Protein AF-A0A662DTD6-F1 (afdb_monomer)

Radius of gyration: 20.39 Å; Cα contacts (8 Å, |Δi|>4): 298; chains: 1; bounding box: 42×42×62 Å

Structure (mmCIF, N/CA/C/O backbone):
data_AF-A0A662DTD6-F1
#
_entry.id   AF-A0A662DTD6-F1
#
loop_
_atom_site.group_PDB
_atom_site.id
_atom_site.type_symbol
_atom_site.label_atom_id
_atom_site.label_alt_id
_atom_site.label_comp_id
_atom_site.label_asym_id
_atom_site.label_entity_id
_atom_site.label_seq_id
_atom_site.pdbx_PDB_ins_code
_atom_site.Cartn_x
_atom_site.Cartn_y
_atom_site.Cartn_z
_atom_site.occupancy
_atom_site.B_iso_or_equiv
_atom_site.auth_seq_id
_atom_site.auth_comp_id
_atom_site.auth_asym_id
_atom_site.auth_atom_id
_atom_site.pdbx_PDB_model_num
ATOM 1 N N . MET A 1 1 ? 9.701 -20.641 -3.772 1.00 55.78 1 MET A N 1
ATOM 2 C CA . MET A 1 1 ? 10.016 -19.272 -4.216 1.00 55.78 1 MET A CA 1
ATOM 3 C C . MET A 1 1 ? 11.082 -19.365 -5.279 1.00 55.78 1 MET A C 1
ATOM 5 O O . MET A 1 1 ? 11.992 -20.168 -5.088 1.00 55.78 1 MET A O 1
ATOM 9 N N . ASP A 1 2 ? 10.951 -18.631 -6.378 1.00 68.38 2 ASP A N 1
ATOM 10 C CA . ASP A 1 2 ? 11.771 -18.865 -7.563 1.00 68.38 2 ASP A CA 1
ATOM 11 C C . ASP A 1 2 ? 12.802 -17.746 -7.770 1.00 68.38 2 ASP A C 1
ATOM 13 O O . ASP A 1 2 ? 12.532 -16.709 -8.369 1.00 68.38 2 ASP A O 1
ATOM 17 N N . MET A 1 3 ? 14.016 -17.960 -7.255 1.00 72.25 3 MET A N 1
ATOM 18 C CA . MET A 1 3 ? 15.155 -17.065 -7.500 1.00 72.25 3 MET A CA 1
ATOM 19 C C . MET A 1 3 ? 15.470 -16.923 -8.997 1.00 72.25 3 MET A C 1
ATOM 21 O O . MET A 1 3 ? 16.081 -15.929 -9.390 1.00 72.25 3 MET A O 1
ATOM 25 N N . ALA A 1 4 ? 15.058 -17.881 -9.841 1.00 74.06 4 ALA A N 1
ATOM 26 C CA . ALA A 1 4 ? 15.165 -17.723 -11.285 1.00 74.06 4 ALA A CA 1
ATOM 27 C C . ALA A 1 4 ? 14.253 -16.589 -11.770 1.00 74.06 4 ALA A C 1
ATOM 29 O O . ALA A 1 4 ? 14.723 -15.728 -12.505 1.00 74.06 4 ALA A O 1
ATOM 30 N N . THR A 1 5 ? 13.023 -16.491 -11.257 1.00 87.94 5 THR A N 1
ATOM 31 C CA . THR A 1 5 ? 12.102 -15.387 -11.573 1.00 87.94 5 THR A CA 1
ATOM 32 C C . THR A 1 5 ? 12.659 -14.027 -11.140 1.00 87.94 5 THR A C 1
ATOM 34 O O . THR A 1 5 ? 12.579 -13.063 -11.897 1.00 87.94 5 THR A O 1
ATOM 37 N N . ALA A 1 6 ? 13.287 -13.927 -9.962 1.00 87.69 6 ALA A N 1
ATOM 38 C CA . ALA A 1 6 ? 13.925 -12.679 -9.524 1.00 87.69 6 ALA A CA 1
ATOM 39 C C . ALA A 1 6 ? 15.086 -12.255 -10.447 1.00 87.69 6 ALA A C 1
ATOM 41 O O . ALA A 1 6 ? 15.240 -11.074 -10.762 1.00 87.69 6 ALA A O 1
ATOM 42 N N . ASN A 1 7 ? 15.894 -13.212 -10.911 1.00 89.56 7 ASN A N 1
ATOM 43 C CA . ASN A 1 7 ? 16.988 -12.938 -11.845 1.00 89.56 7 ASN A CA 1
ATOM 44 C C . ASN A 1 7 ? 16.476 -12.548 -13.238 1.00 89.56 7 ASN A C 1
ATOM 46 O O . ASN A 1 7 ? 16.971 -11.575 -13.802 1.00 89.56 7 ASN A O 1
ATOM 50 N N . GLU A 1 8 ? 15.447 -13.225 -13.751 1.00 92.44 8 GLU A N 1
ATOM 51 C CA . GLU A 1 8 ? 14.784 -12.870 -15.014 1.00 92.44 8 GLU A CA 1
ATOM 52 C C . GLU A 1 8 ? 14.249 -11.431 -14.986 1.00 92.44 8 GLU A C 1
ATOM 54 O O . GLU A 1 8 ? 14.415 -10.675 -15.944 1.00 92.44 8 GLU A O 1
ATOM 59 N N . LEU A 1 9 ? 13.662 -11.011 -13.862 1.00 92.94 9 LEU A N 1
ATOM 60 C CA . LEU A 1 9 ? 13.188 -9.640 -13.671 1.00 92.94 9 LEU A CA 1
ATOM 61 C C . LEU A 1 9 ? 14.339 -8.626 -13.668 1.00 92.94 9 LEU A C 1
ATOM 63 O O . LEU A 1 9 ? 14.213 -7.544 -14.239 1.00 92.94 9 LEU A O 1
ATOM 67 N N . ARG A 1 10 ? 15.494 -8.965 -13.088 1.00 92.25 10 ARG A N 1
ATOM 68 C CA . ARG A 1 10 ? 16.682 -8.099 -13.158 1.00 92.25 10 ARG A CA 1
ATOM 69 C C . ARG A 1 10 ? 17.252 -7.988 -14.561 1.00 92.25 10 ARG A C 1
ATOM 71 O O . ARG A 1 10 ? 17.652 -6.895 -14.961 1.00 92.25 10 ARG A O 1
ATOM 78 N N . GLU A 1 11 ? 17.285 -9.089 -15.301 1.00 92.88 11 GLU A N 1
ATOM 79 C CA . GLU A 1 11 ? 17.698 -9.089 -16.704 1.00 92.88 11 GLU A CA 1
ATOM 80 C C . GLU A 1 11 ? 16.739 -8.244 -17.551 1.00 92.88 11 GLU A C 1
ATOM 82 O O . GLU A 1 11 ? 17.188 -7.411 -18.338 1.00 92.88 11 GLU A O 1
ATOM 87 N N . SER A 1 12 ? 15.428 -8.366 -17.321 1.00 92.12 12 SER A N 1
ATOM 88 C CA . SER A 1 12 ? 14.405 -7.517 -17.946 1.00 92.12 12 SER A CA 1
ATOM 89 C C . SER A 1 12 ? 14.594 -6.032 -17.608 1.00 92.12 12 SER A C 1
ATOM 91 O O . SER A 1 12 ? 14.547 -5.175 -18.494 1.00 92.12 12 SER A O 1
ATOM 93 N N . ALA A 1 13 ? 14.903 -5.704 -16.349 1.00 91.94 13 ALA A N 1
ATOM 94 C CA . ALA A 1 13 ? 15.200 -4.330 -15.954 1.00 91.94 13 ALA A CA 1
ATOM 95 C C . ALA A 1 13 ? 16.441 -3.775 -16.675 1.00 91.94 13 ALA A C 1
ATOM 97 O O . ALA A 1 13 ? 16.404 -2.659 -17.198 1.00 91.94 13 ALA A O 1
ATOM 98 N N . ALA A 1 14 ? 17.514 -4.567 -16.759 1.00 91.94 14 ALA A N 1
ATOM 99 C CA . ALA A 1 14 ? 18.729 -4.193 -17.480 1.00 91.94 14 ALA A CA 1
ATOM 100 C C . ALA A 1 14 ? 18.475 -4.013 -18.989 1.00 91.94 14 ALA A C 1
ATOM 102 O O . ALA A 1 14 ? 19.016 -3.097 -19.611 1.00 91.94 14 ALA A O 1
ATOM 103 N N . GLU A 1 15 ? 17.608 -4.842 -19.576 1.00 92.56 15 GLU A N 1
ATOM 104 C CA . GLU A 1 15 ? 17.166 -4.706 -20.965 1.00 92.56 15 GLU A CA 1
ATOM 105 C C . GLU A 1 15 ? 16.431 -3.382 -21.199 1.00 92.56 15 GLU A C 1
ATOM 107 O O . GLU A 1 15 ? 16.659 -2.700 -22.202 1.00 92.56 15 GLU A O 1
ATOM 112 N N . HIS A 1 16 ? 15.555 -2.997 -20.270 1.00 90.56 16 HIS A N 1
ATOM 113 C CA . HIS A 1 16 ? 14.863 -1.717 -20.315 1.00 90.56 16 HIS A CA 1
ATOM 114 C C . HIS A 1 16 ? 15.832 -0.534 -20.249 1.00 90.56 16 HIS A C 1
ATOM 116 O O . HIS A 1 16 ? 15.707 0.392 -21.054 1.00 90.56 16 HIS A O 1
ATOM 122 N N . ASP A 1 17 ? 16.825 -0.579 -19.361 1.00 89.94 17 ASP A N 1
ATOM 123 C CA . ASP A 1 17 ? 17.846 0.470 -19.276 1.00 89.94 17 ASP A CA 1
ATOM 124 C C . ASP A 1 17 ? 18.646 0.586 -20.582 1.00 89.94 17 ASP A C 1
ATOM 126 O O . ASP A 1 17 ? 18.873 1.693 -21.079 1.00 89.94 17 ASP A O 1
ATOM 130 N N . ARG A 1 18 ? 19.024 -0.552 -21.182 1.00 89.94 18 ARG A N 1
ATOM 131 C CA . ARG A 1 18 ? 19.741 -0.577 -22.463 1.00 89.94 18 ARG A CA 1
ATOM 132 C C . ARG A 1 18 ? 18.915 0.057 -23.581 1.00 89.94 18 ARG A C 1
ATOM 134 O O . ARG A 1 18 ? 19.419 0.923 -24.289 1.00 89.94 18 ARG A O 1
ATOM 141 N N . LYS A 1 19 ? 17.636 -0.309 -23.707 1.00 87.25 19 LYS A N 1
ATOM 142 C CA . LYS A 1 19 ? 16.733 0.272 -24.717 1.00 87.25 19 LYS A CA 1
ATOM 143 C C . LYS A 1 19 ? 16.516 1.772 -24.523 1.00 87.25 19 LYS A C 1
ATOM 145 O O . LYS A 1 19 ? 16.394 2.505 -25.504 1.00 87.25 19 LYS A O 1
AT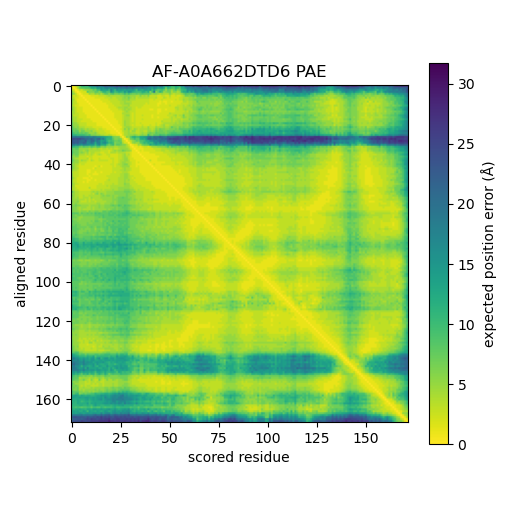OM 150 N N . ALA A 1 20 ? 16.475 2.247 -23.277 1.00 86.56 20 ALA A N 1
ATOM 151 C CA . ALA A 1 20 ? 16.404 3.677 -22.994 1.00 86.56 20 ALA A CA 1
ATOM 152 C C . ALA A 1 20 ? 17.656 4.413 -23.508 1.00 86.56 20 ALA A C 1
ATOM 154 O O . ALA A 1 20 ? 17.521 5.444 -24.167 1.00 86.56 20 ALA A O 1
ATOM 155 N N . ALA A 1 21 ? 18.85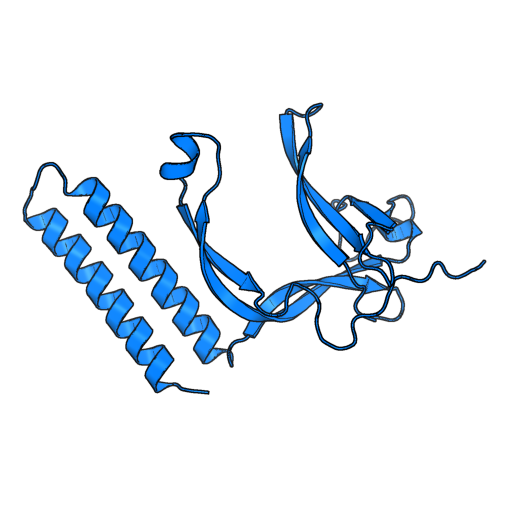1 3.860 -23.273 1.00 85.88 21 ALA A N 1
ATOM 156 C CA . ALA A 1 21 ? 20.107 4.420 -23.774 1.00 85.88 21 ALA A CA 1
ATOM 157 C C . ALA A 1 21 ? 20.179 4.406 -25.313 1.00 85.88 21 ALA A C 1
ATOM 159 O O . ALA A 1 21 ? 20.454 5.433 -25.925 1.00 85.88 21 ALA A O 1
ATOM 160 N N . GLU A 1 22 ? 19.823 3.287 -25.951 1.00 85.75 22 GLU A N 1
ATOM 161 C CA . GLU A 1 22 ? 19.780 3.174 -27.418 1.00 85.75 22 GLU A CA 1
ATOM 162 C C . GLU A 1 22 ? 18.801 4.175 -28.055 1.00 85.75 22 GLU A C 1
ATOM 164 O O . GLU A 1 22 ? 19.067 4.729 -29.123 1.00 85.75 22 GLU A O 1
ATOM 169 N N . SER A 1 23 ? 17.663 4.426 -27.400 1.00 81.56 23 SER A N 1
ATOM 170 C CA . SER A 1 23 ? 16.683 5.428 -27.830 1.00 81.56 23 SER A CA 1
ATOM 171 C C . SER A 1 23 ? 17.250 6.850 -27.772 1.00 81.56 23 SER A C 1
ATOM 173 O O . SER A 1 23 ? 17.006 7.651 -28.676 1.00 81.56 23 SER A O 1
ATOM 175 N N . PHE A 1 24 ? 18.033 7.162 -26.735 1.00 80.62 24 PHE A N 1
ATOM 176 C CA . PHE A 1 24 ? 18.726 8.444 -26.616 1.00 80.62 24 PHE A CA 1
ATOM 177 C C . PHE A 1 24 ? 19.763 8.631 -27.730 1.00 80.62 24 PHE A C 1
ATOM 179 O O . PHE A 1 24 ? 19.735 9.645 -28.429 1.00 80.62 24 PHE A O 1
ATOM 186 N N . ASP A 1 25 ? 20.606 7.624 -27.958 1.00 81.25 25 ASP A N 1
ATOM 187 C CA . ASP A 1 25 ? 21.682 7.676 -28.956 1.00 81.25 25 ASP A CA 1
ATOM 188 C C . ASP A 1 25 ? 21.159 7.795 -30.395 1.00 81.25 25 ASP A C 1
ATOM 190 O O . ASP A 1 25 ? 21.818 8.366 -31.267 1.00 81.25 25 ASP A O 1
ATOM 194 N N . ARG A 1 26 ? 19.951 7.287 -30.657 1.00 80.56 26 ARG A N 1
ATOM 195 C CA . ARG A 1 26 ? 19.317 7.346 -31.978 1.00 80.56 26 ARG A CA 1
ATOM 196 C C . ARG A 1 26 ? 18.696 8.700 -32.336 1.00 80.56 26 ARG A C 1
ATOM 198 O O . ARG A 1 26 ? 18.281 8.847 -33.484 1.00 80.56 26 ARG A O 1
ATOM 205 N N . CYS A 1 27 ? 18.648 9.676 -31.418 1.00 66.94 27 CYS A N 1
ATOM 206 C CA . CYS A 1 27 ? 18.143 11.040 -31.662 1.00 66.94 27 CYS A CA 1
ATOM 207 C C . CYS A 1 27 ? 16.769 11.107 -32.370 1.00 66.94 27 CYS A C 1
ATOM 209 O O . CYS A 1 27 ? 16.482 12.056 -33.103 1.00 66.94 27 CYS A O 1
ATOM 211 N N . ASP A 1 28 ? 15.906 10.109 -32.162 1.00 61.06 28 ASP A N 1
ATOM 212 C CA . ASP A 1 28 ? 14.553 10.122 -32.717 1.00 61.06 28 ASP A CA 1
ATOM 213 C C . ASP A 1 28 ? 13.720 11.162 -31.955 1.00 61.06 28 ASP A C 1
ATOM 215 O O . ASP A 1 28 ? 13.805 11.274 -30.730 1.00 61.06 28 ASP A O 1
ATOM 219 N N . THR A 1 29 ? 12.904 11.949 -32.656 1.00 57.06 29 THR A N 1
ATOM 220 C CA . THR A 1 29 ? 12.137 13.065 -32.057 1.00 57.06 29 THR A CA 1
ATOM 221 C C . THR A 1 29 ? 11.082 12.582 -31.039 1.00 57.06 29 THR A C 1
ATOM 223 O O . THR A 1 29 ? 10.532 13.384 -30.289 1.00 57.06 29 THR A O 1
ATOM 226 N N . ASP A 1 30 ? 10.864 11.264 -30.959 1.00 60.69 30 ASP A N 1
ATOM 227 C CA . ASP A 1 30 ? 10.013 10.558 -29.988 1.00 60.69 30 ASP A CA 1
ATOM 228 C C . ASP A 1 30 ? 10.812 9.822 -28.877 1.00 60.69 30 ASP A C 1
ATOM 230 O O . ASP A 1 30 ? 10.301 8.979 -28.133 1.00 60.69 30 ASP A O 1
ATOM 234 N N . GLY A 1 31 ? 12.109 10.123 -28.743 1.00 69.44 31 GLY A N 1
ATOM 235 C CA . GLY A 1 31 ? 13.001 9.446 -27.798 1.00 69.44 31 GLY A CA 1
ATOM 236 C C . GLY A 1 31 ? 12.597 9.640 -26.335 1.00 69.44 31 GLY A C 1
ATOM 237 O O . GLY A 1 31 ? 12.704 8.709 -25.542 1.00 69.44 31 GLY A O 1
ATOM 238 N N . PHE A 1 32 ? 12.060 10.810 -25.978 1.00 79.69 32 PHE A N 1
ATOM 239 C CA . PHE A 1 32 ? 11.736 11.155 -24.591 1.00 79.69 32 PHE A CA 1
ATOM 240 C C . PHE A 1 32 ? 10.651 10.256 -23.977 1.00 79.69 32 PHE A C 1
ATOM 242 O O . PHE A 1 32 ? 10.819 9.763 -22.862 1.00 79.69 32 PHE A O 1
ATOM 249 N N . VAL A 1 33 ? 9.554 10.001 -24.699 1.00 82.44 33 VAL A N 1
ATOM 250 C CA . VAL A 1 33 ? 8.449 9.167 -24.190 1.00 82.44 33 VAL A CA 1
ATOM 251 C C . VAL A 1 33 ? 8.889 7.710 -24.078 1.00 82.44 33 VAL A C 1
ATOM 253 O O . VAL A 1 33 ? 8.612 7.053 -23.074 1.00 82.44 33 VAL A O 1
ATOM 256 N N . SER A 1 34 ? 9.635 7.221 -25.070 1.00 84.06 34 SER A N 1
ATOM 257 C CA . SER A 1 34 ? 10.172 5.858 -25.067 1.00 84.06 34 SER A CA 1
ATOM 258 C C . SER A 1 34 ? 11.192 5.645 -23.941 1.00 84.06 34 SER A C 1
ATOM 260 O O . SER A 1 34 ? 11.134 4.638 -23.237 1.00 84.06 34 SER A O 1
ATOM 262 N N . GLN A 1 35 ? 12.083 6.615 -23.708 1.00 85.31 35 GLN A N 1
ATOM 263 C CA . GLN A 1 35 ? 13.028 6.607 -22.585 1.00 85.31 35 GLN A CA 1
ATOM 264 C C . GLN A 1 35 ? 12.296 6.583 -21.241 1.00 85.31 35 GLN A C 1
ATOM 266 O O . GLN A 1 35 ? 12.621 5.777 -20.370 1.00 85.31 35 GLN A O 1
ATOM 271 N N . TRP A 1 36 ? 11.274 7.427 -21.083 1.00 87.25 36 TRP A N 1
ATOM 272 C CA . TRP A 1 36 ? 10.464 7.472 -19.869 1.00 87.25 36 TRP A CA 1
ATOM 273 C C . TRP A 1 36 ? 9.735 6.146 -19.611 1.00 87.25 36 TRP A C 1
ATOM 275 O O . TRP A 1 36 ? 9.797 5.611 -18.503 1.00 87.25 36 TRP A O 1
ATOM 285 N N . ALA A 1 37 ? 9.109 5.567 -20.639 1.00 88.19 37 ALA A N 1
ATOM 286 C CA . ALA A 1 37 ? 8.410 4.289 -20.532 1.00 88.19 37 ALA A CA 1
ATOM 287 C C . ALA A 1 37 ? 9.359 3.134 -20.169 1.00 88.19 37 ALA A C 1
ATOM 289 O O . ALA A 1 37 ? 9.035 2.313 -19.309 1.00 88.19 37 ALA A O 1
ATOM 290 N N . HIS A 1 38 ? 10.549 3.084 -20.775 1.00 89.56 38 HIS A N 1
ATOM 291 C CA . HIS A 1 38 ? 11.576 2.106 -20.415 1.00 89.56 38 HIS A CA 1
ATOM 292 C C . HIS A 1 38 ? 12.087 2.299 -18.984 1.00 89.56 38 HIS A C 1
ATOM 294 O O . HIS A 1 38 ? 12.215 1.317 -18.254 1.00 89.56 38 HIS A O 1
ATOM 300 N N . GLY A 1 39 ? 12.279 3.542 -18.537 1.00 89.75 39 GLY A N 1
ATOM 301 C CA . GLY A 1 39 ? 12.625 3.837 -17.147 1.00 89.75 39 GLY A CA 1
ATOM 302 C C . GLY A 1 39 ? 11.588 3.307 -16.148 1.00 89.75 39 GLY A C 1
ATOM 303 O O . GLY A 1 39 ? 11.958 2.728 -15.128 1.00 89.75 39 GLY A O 1
ATOM 304 N N . LEU A 1 40 ? 10.291 3.438 -16.450 1.00 92.25 40 LEU A N 1
ATOM 305 C CA . LEU A 1 40 ? 9.217 2.880 -15.618 1.00 92.25 40 LEU A CA 1
ATOM 306 C C . LEU A 1 40 ? 9.192 1.349 -15.618 1.00 92.25 40 LEU A C 1
ATOM 308 O O . LEU A 1 40 ? 8.966 0.753 -14.564 1.00 92.25 40 LEU A O 1
ATOM 312 N N . GLY A 1 41 ? 9.432 0.719 -16.773 1.00 91.38 41 GLY A N 1
ATOM 313 C CA . GLY A 1 41 ? 9.560 -0.738 -16.883 1.00 91.38 41 GLY A CA 1
ATOM 314 C C . GLY A 1 41 ? 10.692 -1.268 -16.004 1.00 91.38 41 GLY A C 1
ATOM 315 O O . GLY A 1 41 ? 10.459 -2.115 -15.147 1.00 91.38 41 GLY A O 1
ATOM 316 N N . SER A 1 42 ? 11.878 -0.666 -16.120 1.00 92.88 42 SER A N 1
ATOM 317 C CA . SER A 1 42 ? 13.048 -0.992 -15.296 1.00 92.88 42 SER A CA 1
ATOM 318 C C . SER A 1 42 ? 12.771 -0.851 -13.793 1.00 92.88 42 SER A C 1
ATOM 320 O O . SER A 1 42 ? 13.060 -1.759 -13.015 1.00 92.88 42 SER A O 1
ATOM 322 N N . GLN A 1 43 ? 12.139 0.248 -13.363 1.00 94.00 43 GLN A N 1
ATOM 323 C CA . GLN A 1 43 ? 11.761 0.441 -11.956 1.00 94.00 43 GLN A CA 1
ATOM 324 C C . GLN A 1 43 ? 10.772 -0.617 -11.460 1.00 94.00 43 GLN A C 1
ATOM 326 O O . GLN A 1 43 ? 10.923 -1.123 -10.349 1.00 94.00 43 GLN A O 1
ATOM 331 N N . LYS A 1 44 ? 9.759 -0.950 -12.266 1.00 96.56 44 LYS A N 1
ATOM 332 C CA . LYS A 1 44 ? 8.766 -1.966 -11.911 1.00 96.56 44 LYS A CA 1
ATOM 333 C C . LYS A 1 44 ? 9.409 -3.343 -11.777 1.00 96.56 44 LYS A C 1
ATOM 335 O O . LYS A 1 44 ? 9.122 -4.031 -10.803 1.00 96.56 44 LYS A O 1
ATOM 340 N N . ASP A 1 45 ? 10.256 -3.729 -12.724 1.00 95.38 45 ASP A N 1
ATOM 341 C CA . ASP A 1 45 ? 10.882 -5.050 -12.733 1.00 95.38 45 ASP A C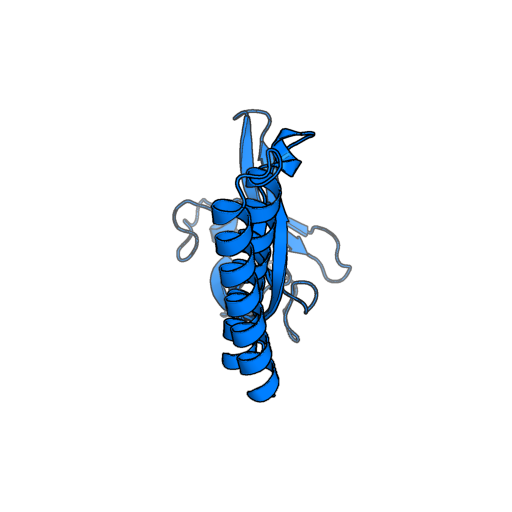A 1
ATOM 342 C C . ASP A 1 45 ? 11.865 -5.211 -11.567 1.00 95.38 45 ASP A C 1
ATOM 344 O O . ASP A 1 45 ? 11.844 -6.238 -10.892 1.00 95.38 45 ASP A O 1
ATOM 348 N N . ARG A 1 46 ? 12.641 -4.167 -11.239 1.00 96.38 46 ARG A N 1
ATOM 349 C CA . ARG A 1 46 ? 13.479 -4.147 -10.025 1.00 96.38 46 ARG A CA 1
ATOM 350 C C . ARG A 1 46 ? 12.647 -4.309 -8.757 1.00 96.38 46 ARG A C 1
ATOM 352 O O . ARG A 1 46 ? 12.975 -5.142 -7.921 1.00 96.38 46 ARG A O 1
ATOM 359 N N . LEU A 1 47 ? 11.550 -3.560 -8.642 1.00 96.19 47 LEU A N 1
ATOM 360 C CA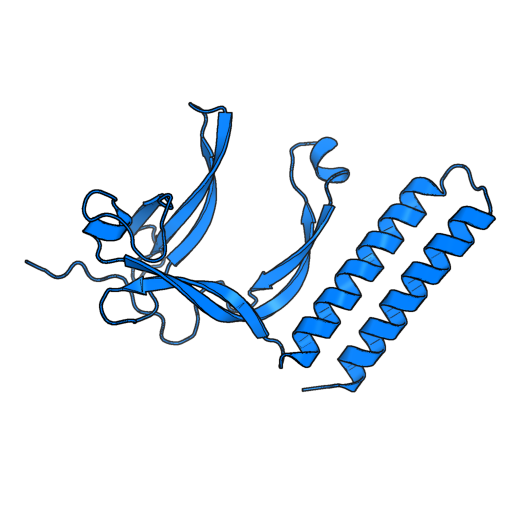 . LEU A 1 47 ? 10.670 -3.632 -7.479 1.00 96.19 47 LEU A CA 1
ATOM 361 C C . LEU A 1 47 ? 9.986 -5.005 -7.363 1.00 96.19 47 LEU A C 1
ATOM 363 O O . LEU A 1 47 ? 9.812 -5.510 -6.261 1.00 96.19 47 LEU A O 1
ATOM 367 N N . GLN A 1 48 ? 9.616 -5.636 -8.484 1.00 96.38 48 GLN A N 1
ATOM 368 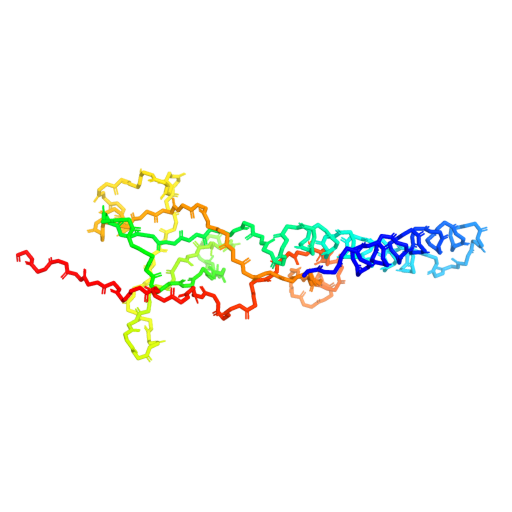C CA . GLN A 1 48 ? 9.096 -7.005 -8.464 1.00 96.38 48 GLN A CA 1
ATOM 369 C C . GLN A 1 48 ? 10.182 -7.996 -8.039 1.00 96.38 48 GLN A C 1
ATOM 371 O O . GLN A 1 48 ? 9.888 -8.881 -7.245 1.00 96.38 48 GLN A O 1
ATOM 376 N N . ALA A 1 49 ? 11.419 -7.849 -8.525 1.00 94.81 49 ALA A N 1
ATOM 377 C CA . ALA A 1 49 ? 12.524 -8.715 -8.126 1.00 94.81 49 ALA A CA 1
ATOM 378 C C . ALA A 1 49 ? 12.753 -8.658 -6.607 1.00 94.81 49 ALA A C 1
ATOM 380 O O . ALA A 1 49 ? 12.860 -9.706 -5.980 1.00 94.81 49 ALA A O 1
ATOM 381 N N . GLU A 1 50 ? 12.733 -7.461 -6.010 1.00 94.75 50 GLU A N 1
ATOM 382 C CA . GLU A 1 50 ? 12.825 -7.283 -4.551 1.00 94.75 50 GLU A CA 1
ATOM 383 C C . GLU A 1 50 ? 11.696 -8.010 -3.803 1.00 94.75 50 GLU A C 1
ATOM 385 O O . GLU A 1 50 ? 11.932 -8.653 -2.782 1.00 94.75 50 GLU A O 1
ATOM 390 N N . VAL A 1 51 ? 10.465 -7.951 -4.321 1.00 94.88 51 VAL A N 1
ATOM 391 C CA . VAL A 1 51 ? 9.325 -8.679 -3.744 1.00 94.88 51 VAL A CA 1
ATOM 392 C C . VAL A 1 51 ? 9.529 -10.194 -3.839 1.00 94.88 51 VAL A C 1
ATOM 394 O O . VAL A 1 51 ? 9.306 -10.891 -2.853 1.00 94.88 51 VAL A O 1
ATOM 397 N N . GLU A 1 52 ? 9.976 -10.720 -4.983 1.00 94.94 52 GLU A N 1
ATOM 398 C CA . GLU A 1 52 ? 10.233 -12.161 -5.148 1.00 94.94 52 GLU A CA 1
ATOM 399 C C . GLU A 1 52 ? 11.352 -12.664 -4.223 1.00 94.94 52 GLU A C 1
ATOM 401 O O . GLU A 1 52 ? 11.246 -13.749 -3.647 1.00 94.94 52 GLU A O 1
ATOM 406 N N . GLU A 1 53 ? 12.404 -11.865 -4.031 1.00 93.69 53 GLU A N 1
ATOM 407 C CA . GLU A 1 53 ? 13.497 -12.173 -3.102 1.00 93.69 53 GLU A CA 1
ATOM 408 C C . GLU A 1 53 ? 13.050 -12.209 -1.646 1.00 93.69 53 GLU A C 1
ATOM 410 O O . GLU A 1 53 ? 13.489 -13.072 -0.887 1.00 93.69 53 GLU A O 1
ATOM 415 N N . ASN A 1 54 ? 12.120 -11.330 -1.277 1.00 92.62 54 ASN A N 1
ATOM 416 C CA . ASN A 1 54 ? 11.500 -11.298 0.045 1.00 92.62 54 ASN A CA 1
ATOM 417 C C . ASN A 1 54 ? 10.387 -12.344 0.202 1.00 92.62 54 ASN A C 1
ATOM 419 O O . ASN A 1 54 ? 9.481 -12.191 1.018 1.00 92.62 54 ASN A O 1
ATOM 423 N N . GLY A 1 55 ? 10.405 -13.417 -0.588 1.00 93.69 55 GLY A N 1
ATOM 424 C CA . GLY A 1 55 ? 9.413 -14.474 -0.451 1.00 93.69 55 GLY A CA 1
ATOM 425 C C . GLY A 1 55 ? 8.015 -14.065 -0.929 1.00 93.69 55 GLY A C 1
ATOM 426 O O . GLY A 1 55 ? 7.021 -14.638 -0.487 1.00 93.69 55 GLY A O 1
ATOM 427 N N . GLY A 1 56 ? 7.921 -13.083 -1.829 1.00 93.06 56 GLY A N 1
ATOM 428 C CA . GLY A 1 56 ? 6.658 -12.558 -2.355 1.00 93.06 56 GLY A CA 1
ATOM 429 C C . GLY A 1 56 ? 5.997 -11.562 -1.408 1.00 93.06 56 GLY A C 1
ATOM 430 O O . GLY A 1 56 ? 4.855 -11.153 -1.633 1.00 93.06 56 GLY A O 1
ATOM 431 N N . LEU A 1 57 ? 6.699 -11.189 -0.339 1.00 94.75 57 LEU A N 1
ATOM 432 C CA . LEU A 1 57 ? 6.227 -10.287 0.693 1.00 94.75 57 LEU A CA 1
ATOM 433 C C . LEU A 1 57 ? 6.813 -8.890 0.497 1.00 94.75 57 LEU A C 1
ATOM 435 O O . LEU A 1 57 ? 7.887 -8.691 -0.066 1.00 94.75 57 LEU A O 1
ATOM 439 N N . SER A 1 58 ? 6.079 -7.903 0.987 1.00 95.62 58 SER A N 1
ATOM 440 C CA . SER A 1 58 ? 6.533 -6.524 1.110 1.00 95.62 58 SER A CA 1
ATOM 441 C C . SER A 1 58 ? 5.980 -5.935 2.399 1.00 95.62 58 SER A C 1
ATOM 443 O O . SER A 1 58 ? 4.965 -6.404 2.919 1.00 95.62 58 SER A O 1
ATOM 445 N N . SER A 1 59 ? 6.626 -4.888 2.904 1.00 94.69 59 SER A N 1
ATOM 446 C CA . SER A 1 59 ? 6.156 -4.173 4.087 1.00 94.69 59 SER A CA 1
ATOM 447 C C . SER A 1 59 ? 4.994 -3.243 3.737 1.00 94.69 59 SER A C 1
ATOM 449 O O . SER A 1 59 ? 5.069 -2.448 2.796 1.00 94.69 59 SER A O 1
ATOM 451 N N . PHE A 1 60 ? 3.926 -3.312 4.522 1.00 93.69 60 PHE A N 1
ATOM 452 C CA . PHE A 1 60 ? 2.756 -2.449 4.423 1.00 93.69 60 PHE A CA 1
ATOM 453 C C . PHE A 1 60 ? 2.381 -1.919 5.797 1.00 93.69 60 PHE A C 1
ATOM 455 O O . PHE A 1 60 ? 2.649 -2.547 6.814 1.00 93.69 60 PHE A O 1
ATOM 462 N N . MET A 1 61 ? 1.718 -0.768 5.826 1.00 94.06 61 MET A N 1
ATOM 463 C CA . MET A 1 61 ? 1.141 -0.275 7.066 1.00 94.06 61 MET A CA 1
ATOM 464 C C . MET A 1 61 ? -0.150 -1.035 7.370 1.00 94.06 61 MET A C 1
ATOM 466 O O . MET A 1 61 ? -1.024 -1.127 6.503 1.00 94.06 61 MET A O 1
ATOM 470 N N . GLY A 1 62 ? -0.266 -1.547 8.588 1.00 93.94 62 GLY A N 1
ATOM 471 C CA . GLY A 1 62 ? -1.466 -2.153 9.146 1.00 93.94 62 GLY A CA 1
ATOM 472 C C . GLY A 1 62 ? -2.100 -1.277 10.228 1.00 93.94 62 GLY A C 1
ATOM 473 O O . GLY A 1 62 ? -1.528 -0.283 10.672 1.00 93.94 62 GLY A O 1
ATOM 474 N N . LEU A 1 63 ? -3.312 -1.640 10.641 1.00 95.00 63 LEU A N 1
ATOM 475 C CA . LEU A 1 63 ? -4.035 -1.031 11.757 1.00 95.00 63 LEU A CA 1
ATOM 476 C C . LEU A 1 63 ? -4.348 -2.116 12.787 1.00 95.00 63 LEU A C 1
ATOM 478 O O . LEU A 1 63 ? -4.950 -3.133 12.429 1.00 95.00 63 LEU A O 1
ATOM 482 N N . PHE A 1 64 ? -3.962 -1.883 14.035 1.00 94.62 64 PHE A N 1
ATOM 483 C CA . PHE A 1 64 ? -3.990 -2.852 15.129 1.00 94.62 64 PHE A CA 1
ATOM 484 C C . PHE A 1 64 ? -4.760 -2.299 16.328 1.00 94.62 64 PHE A C 1
ATOM 486 O O . PHE A 1 64 ? -4.832 -1.082 16.512 1.00 94.62 64 PHE A O 1
ATOM 493 N N . ASN A 1 65 ? -5.365 -3.183 17.121 1.00 94.00 65 ASN A N 1
ATOM 494 C CA . ASN A 1 65 ? -6.002 -2.826 18.392 1.00 94.00 65 ASN A CA 1
ATOM 495 C C . ASN A 1 65 ? -4.992 -2.858 19.554 1.00 94.00 65 ASN A C 1
ATOM 497 O O . ASN A 1 65 ? -3.847 -3.264 19.387 1.00 94.00 65 ASN A O 1
ATOM 501 N N . SER A 1 66 ? -5.413 -2.454 20.751 1.00 91.19 66 SER A N 1
ATOM 502 C CA . SER A 1 66 ? -4.590 -2.457 21.971 1.00 91.19 66 SER A CA 1
ATOM 503 C C . SER A 1 66 ? -4.061 -3.839 22.379 1.00 91.19 66 SER A C 1
ATOM 505 O O . SER A 1 66 ? -3.059 -3.910 23.088 1.00 91.19 66 SER A O 1
ATOM 507 N N . ALA A 1 67 ? -4.707 -4.921 21.936 1.00 91.31 67 ALA A N 1
ATOM 508 C CA . ALA A 1 67 ? -4.263 -6.295 22.154 1.00 91.31 67 ALA A CA 1
ATOM 509 C C . ALA A 1 67 ? -3.188 -6.754 21.146 1.00 91.31 67 ALA A C 1
ATOM 511 O O . ALA A 1 67 ? -2.670 -7.862 21.273 1.00 91.31 67 ALA A O 1
ATOM 512 N N . GLY A 1 68 ? -2.836 -5.915 20.164 1.00 91.06 68 GLY A N 1
ATOM 513 C CA . GLY A 1 68 ? -1.888 -6.242 19.095 1.00 91.06 68 GLY A CA 1
ATOM 514 C C . GLY A 1 68 ? -2.507 -7.063 17.960 1.00 91.06 68 GLY A C 1
ATOM 515 O O . GLY A 1 68 ? -1.792 -7.591 17.113 1.00 91.06 68 GLY A O 1
ATOM 516 N N . GLU A 1 69 ? -3.833 -7.191 17.917 1.00 93.25 69 GLU A N 1
ATOM 517 C CA . GLU A 1 69 ? -4.526 -7.923 16.862 1.00 93.25 69 GLU A CA 1
ATOM 518 C C . GLU A 1 69 ? -4.769 -7.019 15.655 1.00 93.25 69 GLU A C 1
ATOM 520 O O . GLU A 1 69 ? -5.176 -5.855 15.772 1.00 93.25 69 GLU A O 1
ATOM 525 N N . ARG A 1 70 ? -4.559 -7.575 14.461 1.00 93.62 70 ARG A N 1
ATOM 526 C CA . ARG A 1 70 ? -4.776 -6.860 13.208 1.00 93.62 70 ARG A CA 1
ATOM 527 C C . ARG A 1 70 ? -6.264 -6.610 12.985 1.00 93.62 70 ARG A C 1
ATOM 529 O O . ARG A 1 70 ? -7.043 -7.548 12.864 1.00 93.62 70 ARG A O 1
ATOM 536 N N . VAL A 1 71 ? -6.651 -5.347 12.833 1.00 94.50 71 VAL A N 1
ATOM 537 C CA . VAL A 1 71 ? -8.039 -4.939 12.584 1.00 94.50 71 VAL A CA 1
ATOM 538 C C . VAL A 1 71 ? -8.369 -4.971 11.095 1.00 94.50 71 VAL A C 1
ATOM 540 O O . VAL A 1 71 ? -7.604 -4.476 10.271 1.00 94.50 71 VAL A O 1
ATOM 543 N N . LYS A 1 72 ? -9.554 -5.456 10.722 1.00 93.94 72 LYS A N 1
ATOM 544 C CA . LYS A 1 72 ? -10.069 -5.398 9.348 1.00 93.94 72 LYS A CA 1
ATOM 545 C C . LYS A 1 72 ? -10.296 -3.941 8.904 1.00 93.94 72 LYS A C 1
ATOM 547 O O . LYS A 1 72 ? -11.376 -3.380 9.060 1.00 93.94 72 LYS A O 1
ATOM 552 N N . ALA A 1 73 ? -9.262 -3.294 8.363 1.00 93.56 73 ALA A N 1
ATOM 553 C CA . ALA A 1 73 ? -9.299 -1.905 7.897 1.00 93.56 73 ALA A CA 1
ATOM 554 C C . ALA A 1 73 ? -8.497 -1.684 6.602 1.00 93.56 73 ALA A C 1
ATOM 556 O O . ALA A 1 73 ? -7.449 -2.298 6.412 1.00 93.56 73 ALA A O 1
ATOM 557 N N . LYS A 1 74 ? -8.986 -0.798 5.721 1.00 91.56 74 LYS A N 1
ATOM 558 C CA . LYS A 1 74 ? -8.280 -0.361 4.500 1.00 91.56 74 LYS A CA 1
ATOM 559 C C . LYS A 1 74 ? -7.858 1.092 4.590 1.00 91.56 74 LYS A C 1
ATOM 561 O O . LYS A 1 74 ? -8.641 1.933 5.032 1.00 91.56 74 LYS A O 1
ATOM 566 N N . MET A 1 75 ? -6.658 1.401 4.115 1.00 92.00 75 MET A N 1
ATOM 567 C CA . MET A 1 75 ? -6.237 2.783 3.938 1.00 92.00 75 MET A CA 1
ATOM 568 C C . MET A 1 75 ? -6.740 3.294 2.588 1.00 92.00 75 MET A C 1
ATOM 570 O O . MET A 1 75 ? -6.567 2.644 1.558 1.00 92.00 75 MET A O 1
ATOM 574 N N . VAL A 1 76 ? -7.372 4.459 2.589 1.00 91.19 76 VAL A N 1
ATOM 575 C CA . VAL A 1 76 ? -7.841 5.149 1.388 1.00 91.19 76 VAL A CA 1
ATOM 576 C C . VAL A 1 76 ? -7.301 6.566 1.364 1.00 91.19 76 VAL A C 1
ATOM 578 O O . VAL A 1 76 ? -7.131 7.196 2.407 1.00 91.19 76 VAL A O 1
ATOM 581 N N . VAL A 1 77 ? -7.081 7.086 0.163 1.00 90.44 77 VAL A N 1
ATOM 582 C CA . VAL A 1 77 ? -6.776 8.500 -0.049 1.00 90.44 77 VAL A CA 1
ATOM 583 C C . VAL A 1 77 ? -8.071 9.197 -0.448 1.00 90.44 77 VAL A C 1
ATOM 585 O O . VAL A 1 77 ? -8.692 8.831 -1.444 1.00 90.44 77 VAL A O 1
ATOM 588 N N . VAL A 1 78 ? -8.490 10.190 0.330 1.00 90.88 78 VAL A N 1
ATOM 589 C CA . VAL A 1 78 ? -9.685 10.998 0.057 1.00 90.88 78 VAL A CA 1
ATOM 590 C C . VAL A 1 78 ? -9.297 12.436 -0.242 1.00 90.88 78 VAL A C 1
ATOM 592 O O . VAL A 1 78 ? -8.325 12.954 0.299 1.00 90.88 78 VAL A O 1
ATOM 595 N N . TYR A 1 79 ? -10.054 13.089 -1.120 1.00 89.75 79 TYR A N 1
ATOM 596 C CA . TYR A 1 79 ? -9.886 14.516 -1.371 1.00 89.75 79 TYR A CA 1
ATOM 597 C C . TYR A 1 79 ? -10.626 15.324 -0.302 1.00 89.75 79 TYR A C 1
ATOM 599 O O . TYR A 1 79 ? -11.842 15.195 -0.145 1.00 89.75 79 TYR A O 1
ATOM 607 N N . ASN A 1 80 ? -9.894 16.156 0.432 1.00 88.19 80 ASN A N 1
ATOM 608 C CA . ASN A 1 80 ? -10.443 17.094 1.396 1.00 88.19 80 ASN A CA 1
ATOM 609 C C . ASN A 1 80 ? -10.716 18.430 0.698 1.00 88.19 80 ASN A C 1
ATOM 611 O O . ASN A 1 80 ? -9.812 19.238 0.493 1.00 88.19 80 ASN A O 1
ATOM 615 N N . SER A 1 81 ? -11.982 18.683 0.363 1.00 88.50 81 SER A N 1
ATOM 616 C CA . SER A 1 81 ? -12.397 19.898 -0.350 1.00 88.50 81 SER A CA 1
ATOM 617 C C . SER A 1 81 ? -12.202 21.190 0.445 1.00 88.50 81 SER A C 1
ATOM 619 O O . SER A 1 81 ? -12.130 22.253 -0.156 1.00 88.50 81 SER A O 1
ATOM 621 N N . TYR A 1 82 ? -12.126 21.128 1.777 1.00 88.94 82 TYR A N 1
ATOM 622 C CA . TYR A 1 82 ? -11.926 22.320 2.608 1.00 88.94 82 TYR A CA 1
ATOM 623 C C . TYR A 1 82 ? -10.478 22.799 2.590 1.00 88.94 82 TYR A C 1
ATOM 625 O O . TYR A 1 82 ? -10.219 23.998 2.639 1.00 88.94 82 TYR A O 1
ATOM 633 N N . LYS A 1 83 ? -9.539 21.855 2.532 1.00 88.31 83 LYS A N 1
ATOM 634 C CA . LYS A 1 83 ? -8.099 22.128 2.493 1.00 88.31 83 LYS A CA 1
ATOM 635 C C . LYS A 1 83 ? -7.509 22.052 1.086 1.00 88.31 83 LYS A C 1
ATOM 637 O O . LYS A 1 83 ? -6.346 22.380 0.897 1.00 88.31 83 LYS A O 1
ATOM 642 N N . PHE A 1 84 ? -8.316 21.626 0.114 1.00 87.69 84 PHE A N 1
ATOM 643 C CA . PHE A 1 84 ? -7.917 21.382 -1.269 1.00 87.69 84 PHE A CA 1
ATOM 644 C C . PHE A 1 84 ? -6.730 20.409 -1.394 1.00 87.69 84 PHE A C 1
ATOM 646 O O . PHE A 1 84 ? -5.931 20.517 -2.321 1.00 87.69 84 PHE A O 1
ATOM 653 N N . GLU A 1 85 ? -6.632 19.436 -0.484 1.00 88.81 85 GLU A N 1
ATOM 654 C CA . GLU A 1 85 ? -5.534 18.465 -0.415 1.00 88.81 85 GLU A CA 1
ATOM 655 C C . GLU A 1 85 ? -6.055 17.024 -0.357 1.00 88.81 85 GLU A C 1
ATOM 657 O O . GLU A 1 85 ? -7.201 16.770 0.017 1.00 88.81 85 GLU A O 1
ATOM 662 N N . HIS A 1 86 ? -5.209 16.064 -0.729 1.00 88.44 86 HIS A N 1
ATOM 663 C CA . HIS A 1 86 ? -5.489 14.647 -0.518 1.00 88.44 86 HIS A CA 1
ATOM 664 C C . HIS A 1 86 ? -4.999 14.220 0.866 1.00 88.44 86 HIS A C 1
ATOM 666 O O . HIS A 1 86 ? -3.851 14.470 1.221 1.00 88.44 86 HIS A O 1
ATOM 672 N N . GLU A 1 87 ? -5.851 13.535 1.623 1.00 91.25 87 GLU A N 1
ATOM 673 C CA . GLU A 1 87 ? -5.524 13.008 2.947 1.00 91.25 87 GLU A CA 1
ATOM 674 C C . GLU A 1 87 ? -5.774 11.498 3.008 1.00 91.25 87 GLU A C 1
ATOM 676 O O . GLU A 1 87 ? -6.755 10.984 2.462 1.00 91.25 87 GLU A O 1
ATOM 681 N N . SER A 1 88 ? -4.883 10.778 3.686 1.00 92.88 88 SER A N 1
ATOM 682 C CA . SER A 1 88 ? -5.046 9.346 3.932 1.00 92.88 88 SER A CA 1
ATOM 683 C C . SER A 1 88 ? -5.923 9.110 5.160 1.00 92.88 88 SER A C 1
ATOM 685 O O . SER A 1 88 ? -5.759 9.749 6.202 1.00 92.88 88 SER A O 1
ATOM 687 N N . LYS A 1 89 ? -6.853 8.162 5.051 1.00 95.19 89 LYS A N 1
ATOM 688 C CA . LYS A 1 89 ? -7.723 7.713 6.141 1.00 95.19 89 LYS A CA 1
ATOM 689 C C . LYS A 1 89 ? -7.792 6.203 6.174 1.00 95.19 89 LYS A C 1
ATOM 691 O O . LYS A 1 89 ? -7.758 5.551 5.136 1.00 95.19 89 LYS A O 1
ATOM 696 N N . TRP A 1 90 ? -7.982 5.662 7.364 1.00 95.31 90 TRP A N 1
ATOM 697 C CA . TRP A 1 90 ? -8.410 4.286 7.533 1.00 95.31 90 TRP A CA 1
ATOM 698 C C . TRP A 1 90 ? -9.929 4.199 7.469 1.00 95.31 90 TRP A C 1
ATOM 700 O O . TRP A 1 90 ? -10.635 5.004 8.078 1.00 95.31 90 TRP A O 1
ATOM 710 N N . ILE A 1 91 ? -10.432 3.204 6.752 1.00 95.06 91 ILE A N 1
ATOM 711 C CA . ILE A 1 91 ? -11.809 2.739 6.854 1.00 95.06 91 ILE A CA 1
ATOM 712 C C . ILE A 1 91 ? -11.757 1.398 7.572 1.00 95.06 91 ILE A C 1
ATOM 714 O O . ILE A 1 91 ? -11.316 0.404 6.994 1.00 95.06 91 ILE A O 1
ATOM 718 N N . VAL A 1 92 ? -12.193 1.394 8.826 1.00 94.69 92 VAL A N 1
ATOM 719 C CA . VAL A 1 92 ? -12.440 0.182 9.609 1.00 94.69 92 VAL A CA 1
ATOM 720 C C . VAL A 1 92 ? -13.731 -0.445 9.103 1.00 94.69 92 VAL A C 1
ATOM 722 O O . VAL A 1 92 ? -14.735 0.260 8.950 1.00 94.69 92 VAL A O 1
ATOM 725 N N . LEU A 1 93 ? -13.689 -1.742 8.819 1.00 93.12 93 LEU A N 1
ATOM 726 C CA . LEU A 1 93 ? -14.817 -2.499 8.299 1.00 93.12 93 LEU A CA 1
ATOM 727 C C . LEU A 1 93 ? -15.462 -3.366 9.380 1.00 93.12 93 LEU A C 1
ATOM 729 O O . LEU A 1 93 ? -14.787 -3.841 10.293 1.00 93.12 93 LEU A O 1
ATOM 733 N N . ASP A 1 94 ? -16.767 -3.583 9.246 1.00 91.31 94 ASP A N 1
ATOM 734 C CA . ASP A 1 94 ? -17.504 -4.565 10.035 1.00 91.31 94 ASP A CA 1
ATOM 735 C C . ASP A 1 94 ? -17.381 -5.992 9.453 1.00 91.31 94 ASP A C 1
ATOM 737 O O . ASP A 1 94 ? -16.680 -6.251 8.466 1.00 91.31 94 ASP A O 1
ATOM 741 N N . ALA A 1 95 ? -18.083 -6.947 10.070 1.00 89.69 95 ALA A N 1
ATOM 742 C CA . ALA A 1 95 ? -18.116 -8.340 9.621 1.00 89.69 95 ALA A CA 1
ATOM 743 C C . ALA A 1 95 ? -18.723 -8.526 8.216 1.00 89.69 95 ALA A C 1
ATOM 745 O O . ALA A 1 95 ? -18.447 -9.530 7.567 1.00 89.69 95 ALA A O 1
ATOM 746 N N . SER A 1 96 ? -19.533 -7.571 7.750 1.00 90.31 96 SER A N 1
ATOM 747 C CA . SER A 1 96 ? -20.204 -7.575 6.443 1.00 90.31 96 SER A CA 1
ATOM 748 C C . SER A 1 96 ? -19.501 -6.682 5.411 1.00 90.31 96 SER A C 1
ATOM 750 O O . SER A 1 96 ? -20.105 -6.336 4.399 1.00 90.31 96 SER A O 1
ATOM 752 N N . ASP A 1 97 ? -18.244 -6.292 5.661 1.00 89.25 97 ASP A N 1
ATOM 753 C CA . ASP A 1 97 ? -17.436 -5.420 4.795 1.00 89.25 97 ASP A CA 1
ATOM 754 C C . ASP A 1 97 ? -17.980 -3.991 4.608 1.00 89.25 97 ASP A C 1
ATOM 756 O O . ASP A 1 97 ? -17.519 -3.248 3.733 1.00 89.25 97 ASP A O 1
ATOM 760 N N . ASN A 1 98 ? -18.905 -3.549 5.464 1.00 92.12 98 ASN A N 1
ATOM 761 C CA . ASN A 1 98 ? -19.363 -2.164 5.464 1.00 92.12 98 ASN A CA 1
ATOM 762 C C . ASN A 1 98 ? -18.408 -1.279 6.265 1.00 92.12 98 ASN A C 1
ATOM 764 O O . ASN A 1 98 ? -17.769 -1.711 7.223 1.00 92.12 98 ASN A O 1
ATOM 768 N N . ALA A 1 99 ? -18.334 -0.001 5.894 1.00 92.94 99 ALA A N 1
ATOM 769 C CA . ALA A 1 99 ? -17.552 0.985 6.629 1.00 92.94 99 ALA A CA 1
ATOM 770 C C . ALA A 1 99 ? -18.170 1.254 8.013 1.00 92.94 99 ALA A C 1
ATOM 772 O O . ALA A 1 99 ? -19.166 1.968 8.113 1.00 92.94 99 ALA A O 1
ATOM 773 N N . ALA A 1 100 ? -17.540 0.741 9.071 1.00 93.06 100 ALA A N 1
ATOM 774 C CA . ALA A 1 100 ? -17.924 0.995 10.457 1.00 93.06 100 ALA A CA 1
ATOM 775 C C . ALA A 1 100 ? -17.381 2.346 10.945 1.00 93.06 100 ALA A C 1
ATOM 777 O O . ALA A 1 100 ? -18.115 3.182 11.473 1.00 93.06 100 ALA A O 1
ATOM 778 N N . HIS A 1 101 ? -16.090 2.611 10.705 1.00 94.62 101 HIS A N 1
ATOM 779 C CA . HIS A 1 101 ? -15.460 3.864 11.118 1.00 94.62 101 HIS A CA 1
ATOM 780 C C . HIS A 1 101 ? -14.486 4.405 10.080 1.00 94.62 101 HIS A C 1
ATOM 782 O O . HIS A 1 101 ? -13.604 3.712 9.589 1.00 94.62 101 HIS A O 1
ATOM 788 N N . TRP A 1 102 ? -14.579 5.709 9.841 1.00 95.19 102 TRP A N 1
ATOM 789 C CA . TRP A 1 102 ? -13.541 6.482 9.167 1.00 95.19 102 TRP A CA 1
ATOM 790 C C . TRP A 1 102 ? -12.608 7.083 10.209 1.00 95.19 102 TRP A C 1
ATOM 792 O O . TRP A 1 102 ? -13.061 7.861 11.055 1.00 95.19 102 TRP A O 1
ATOM 802 N N . VAL A 1 103 ? -11.332 6.727 10.165 1.00 95.25 103 VAL A N 1
ATOM 803 C CA . VAL A 1 103 ? -10.316 7.123 11.141 1.00 95.25 103 VAL A CA 1
ATOM 804 C C . VAL A 1 103 ? -9.239 7.927 10.422 1.00 95.25 103 VAL A C 1
ATOM 806 O O . VAL A 1 103 ? -8.560 7.433 9.523 1.00 95.25 103 VAL A O 1
ATOM 809 N N . ALA A 1 104 ? -9.107 9.200 10.792 1.00 94.00 104 ALA A N 1
ATOM 810 C CA . ALA A 1 104 ? -8.030 10.046 10.293 1.00 94.00 104 ALA A CA 1
ATOM 811 C C . ALA A 1 104 ? -6.684 9.585 10.868 1.00 94.00 104 ALA A C 1
ATOM 813 O O . ALA A 1 104 ? -6.621 9.154 12.020 1.00 94.00 104 ALA A O 1
ATOM 814 N N . ILE A 1 105 ? -5.621 9.698 10.072 1.00 93.69 105 ILE A N 1
ATOM 815 C CA . ILE A 1 105 ? -4.259 9.388 10.510 1.00 93.69 105 ILE A CA 1
ATOM 816 C C . ILE A 1 105 ? -3.725 10.591 11.305 1.00 93.69 105 ILE A C 1
ATOM 818 O O . ILE A 1 105 ? -3.609 11.678 10.735 1.00 93.69 105 ILE A O 1
ATOM 822 N N . PRO A 1 106 ? -3.450 10.452 12.616 1.00 90.69 106 PRO A N 1
ATOM 823 C CA . PRO A 1 106 ? -2.873 11.537 13.398 1.00 90.69 106 PRO A CA 1
ATOM 824 C C . PRO A 1 106 ? -1.388 11.719 13.063 1.00 90.69 106 PRO A C 1
ATOM 826 O O . PRO A 1 106 ? -0.769 10.861 12.441 1.00 90.69 106 PRO A O 1
ATOM 829 N N . GLN A 1 107 ? -0.798 12.824 13.526 1.00 87.31 107 GLN A N 1
ATOM 830 C CA . GLN A 1 107 ? 0.622 13.125 13.301 1.00 87.31 107 GLN A CA 1
ATOM 831 C C . GLN A 1 107 ? 1.567 12.055 13.881 1.00 87.31 107 GLN A C 1
ATOM 833 O O . GLN A 1 107 ? 2.629 11.822 13.318 1.00 87.31 107 GLN A O 1
ATOM 838 N N . ASN A 1 108 ? 1.176 11.407 14.984 1.00 89.50 108 ASN A N 1
ATOM 839 C CA . ASN A 1 108 ? 1.876 10.258 15.560 1.00 89.50 108 ASN A CA 1
ATOM 840 C C . ASN A 1 108 ? 0.942 9.030 15.544 1.00 89.50 108 ASN A C 1
ATOM 842 O O . ASN A 1 108 ? 0.171 8.855 16.489 1.00 89.50 108 ASN A O 1
ATOM 846 N N . PRO A 1 109 ? 0.924 8.243 14.454 1.00 85.88 109 PRO A N 1
ATOM 847 C CA . PRO A 1 109 ? -0.017 7.136 14.284 1.00 85.88 109 PRO A CA 1
ATOM 848 C C . PRO A 1 109 ? 0.359 5.848 15.031 1.00 85.88 109 PRO A C 1
ATOM 850 O O . PRO A 1 109 ? -0.519 5.018 15.253 1.00 85.88 109 PRO A O 1
ATOM 853 N N . GLU A 1 110 ? 1.620 5.692 15.435 1.00 87.62 110 GLU A N 1
ATOM 854 C CA . GLU A 1 110 ? 2.104 4.555 16.237 1.00 87.62 110 GLU A CA 1
ATOM 855 C C . GLU A 1 110 ? 1.718 4.717 17.715 1.00 87.62 110 GLU A C 1
ATOM 857 O O . GLU A 1 110 ? 1.394 3.757 18.402 1.00 87.62 110 GLU A O 1
ATOM 862 N N . SER A 1 111 ? 1.680 5.962 18.203 1.00 87.50 111 SER A N 1
ATOM 863 C CA . SER A 1 111 ? 1.220 6.303 19.553 1.00 87.50 111 SER A CA 1
ATOM 864 C C . SER A 1 111 ? 0.197 7.447 19.498 1.00 87.50 111 SER A C 1
ATOM 866 O O . SER A 1 111 ? 0.501 8.588 19.878 1.00 87.50 111 SER A O 1
ATOM 868 N N . PRO A 1 112 ? -1.027 7.169 19.020 1.00 88.94 112 PRO A N 1
ATOM 869 C CA . PRO A 1 112 ? -2.041 8.189 18.816 1.00 88.94 112 PRO A CA 1
ATOM 870 C C . PRO A 1 112 ? -2.512 8.789 20.140 1.00 88.94 112 PRO A C 1
ATOM 872 O O . PRO A 1 112 ? -2.648 8.117 21.163 1.00 88.94 112 PRO A O 1
ATOM 875 N N . SER A 1 113 ? -2.798 10.092 20.130 1.00 90.25 113 SER A N 1
ATOM 876 C CA . SER A 1 113 ? -3.306 10.763 21.326 1.00 90.25 113 SER A CA 1
ATOM 877 C C . SER A 1 113 ? -4.680 10.210 21.710 1.00 90.25 113 SER A C 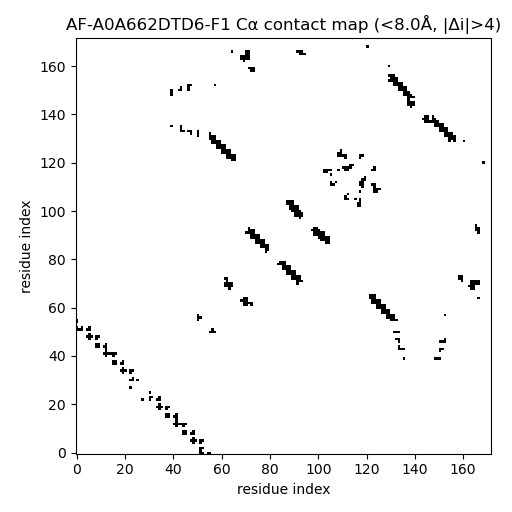1
ATOM 879 O O . SER A 1 113 ? -5.511 9.942 20.838 1.00 90.25 113 SER A O 1
ATOM 881 N N . LYS A 1 114 ? -4.969 10.142 23.016 1.00 88.62 114 LYS A N 1
ATOM 882 C CA . LYS A 1 114 ? -6.286 9.722 23.540 1.00 88.62 114 LYS A CA 1
ATOM 883 C C . LYS A 1 114 ? -7.455 10.585 23.041 1.00 88.62 114 LYS A C 1
ATOM 885 O O . LYS A 1 114 ? -8.603 10.181 23.142 1.00 88.62 114 LYS A O 1
ATOM 890 N N . GLN A 1 115 ? -7.175 11.790 22.540 1.00 87.44 115 GLN A N 1
ATOM 891 C CA . GLN A 1 115 ? -8.179 12.696 21.975 1.00 87.44 115 GLN A CA 1
ATOM 892 C C . GLN A 1 115 ? -8.446 12.437 20.487 1.00 87.44 115 GLN A C 1
ATOM 894 O O . GLN A 1 115 ? -9.487 12.839 19.976 1.00 87.44 115 GLN A O 1
ATOM 899 N N . SER A 1 116 ? -7.513 11.798 19.776 1.00 91.81 116 SER A N 1
ATOM 900 C CA . SER A 1 116 ? -7.718 11.420 18.379 1.00 91.81 116 SER A CA 1
ATOM 901 C C . SER A 1 116 ? -8.712 10.266 18.286 1.00 91.81 116 SER A C 1
ATOM 903 O O . SER A 1 116 ? -8.738 9.402 19.158 1.00 91.81 116 SER A O 1
ATOM 905 N N . LYS A 1 117 ? -9.487 10.194 17.199 1.00 92.25 117 LYS A N 1
ATOM 906 C CA . LYS A 1 117 ? -10.404 9.066 16.976 1.00 92.25 117 LYS A CA 1
ATOM 907 C C . LYS A 1 117 ? -9.675 7.718 16.993 1.00 92.25 117 LYS A C 1
ATOM 909 O O . LYS A 1 117 ? -10.208 6.748 17.502 1.00 92.25 117 LYS A O 1
ATOM 914 N N . MET A 1 118 ? -8.448 7.673 16.472 1.00 94.38 118 MET A N 1
ATOM 915 C CA . MET A 1 118 ? -7.614 6.472 16.512 1.00 94.38 118 MET A CA 1
ATOM 916 C C . MET A 1 118 ? -7.318 6.045 17.960 1.00 94.38 118 MET A C 1
ATOM 918 O O . MET A 1 118 ? -7.579 4.903 18.315 1.00 94.38 118 MET A O 1
ATOM 922 N N . GLY A 1 119 ? -6.884 6.977 18.815 1.00 92.25 119 GLY A N 1
ATOM 923 C CA . GLY A 1 119 ? -6.614 6.694 20.228 1.00 92.25 119 GLY A CA 1
ATOM 924 C C . GLY A 1 119 ? -7.868 6.437 21.073 1.00 92.25 119 GLY A C 1
ATOM 925 O O . GLY A 1 119 ? -7.812 5.622 21.985 1.00 92.25 119 GLY A O 1
ATOM 926 N N . GLN A 1 120 ? -9.003 7.074 20.762 1.00 92.38 120 GLN A N 1
ATOM 927 C CA . GLN A 1 120 ? -10.298 6.792 21.406 1.00 92.38 120 GLN A CA 1
ATOM 928 C C . GLN A 1 120 ? -10.766 5.361 21.146 1.00 92.38 120 GLN A C 1
ATOM 930 O O . GLN A 1 120 ? -11.327 4.734 22.034 1.00 92.38 120 GLN A O 1
ATOM 935 N N . LEU A 1 121 ? -10.505 4.848 19.942 1.00 92.31 121 LEU A N 1
ATOM 936 C CA . LEU A 1 121 ? -10.823 3.474 19.565 1.00 92.31 121 LEU A CA 1
ATOM 937 C C . LEU A 1 121 ? -9.751 2.469 20.025 1.00 92.31 121 LEU A C 1
ATOM 939 O O . LEU A 1 121 ? -9.888 1.285 19.745 1.00 92.31 121 LEU A O 1
ATOM 943 N N . GLY A 1 122 ? -8.674 2.911 20.688 1.00 93.75 122 GLY A N 1
ATOM 944 C CA . GLY A 1 122 ? -7.570 2.031 21.091 1.00 93.75 122 GLY A CA 1
ATOM 945 C C . GLY A 1 122 ? -6.789 1.444 19.910 1.00 93.75 122 GLY A C 1
ATOM 946 O O . GLY A 1 122 ? -6.209 0.368 20.027 1.00 93.75 122 GLY A O 1
ATOM 947 N N . LEU A 1 123 ? -6.801 2.124 18.763 1.00 95.06 123 LEU A N 1
ATOM 948 C CA . LEU A 1 123 ? -6.133 1.682 17.544 1.00 95.06 123 LEU A CA 1
ATOM 949 C C . LEU A 1 123 ? -4.750 2.318 17.419 1.00 95.06 123 LEU A C 1
ATOM 951 O O . LEU A 1 123 ? -4.538 3.423 17.911 1.00 95.06 123 LEU A O 1
ATOM 955 N N . HIS A 1 124 ? -3.840 1.664 16.706 1.00 95.31 124 HIS A N 1
ATOM 956 C CA . HIS A 1 124 ? -2.537 2.208 16.314 1.00 95.31 124 HIS A CA 1
ATOM 957 C C . HIS A 1 124 ? -2.062 1.586 14.993 1.00 95.31 124 HIS A C 1
ATOM 959 O O . HIS A 1 124 ? -2.653 0.620 14.503 1.00 95.31 124 HIS A O 1
ATOM 965 N N . GLN A 1 125 ? -1.049 2.188 14.372 1.00 95.44 125 GLN A N 1
ATOM 966 C CA . GLN A 1 125 ? -0.442 1.679 13.142 1.00 95.44 125 GLN A CA 1
ATOM 967 C C . GLN A 1 125 ? 0.881 0.983 13.427 1.00 95.44 125 GLN A C 1
ATOM 969 O O . GLN A 1 125 ? 1.690 1.510 14.183 1.00 95.44 125 GLN A O 1
ATOM 974 N N . GLU A 1 126 ? 1.107 -0.141 12.755 1.00 94.19 126 GLU A N 1
ATOM 975 C CA . GLU A 1 126 ? 2.394 -0.836 12.736 1.00 94.19 126 GLU A CA 1
ATOM 976 C C . GLU A 1 126 ? 2.673 -1.382 11.334 1.00 94.19 126 GLU A C 1
ATOM 978 O O . GLU A 1 126 ? 1.761 -1.555 10.518 1.00 94.19 126 GLU A O 1
ATOM 983 N N . TRP A 1 127 ? 3.945 -1.644 11.047 1.00 93.88 127 TRP A N 1
ATOM 984 C CA . TRP A 1 127 ? 4.355 -2.299 9.810 1.00 93.88 127 TRP A CA 1
ATOM 985 C C . TRP A 1 127 ? 4.085 -3.801 9.881 1.00 93.88 127 TRP A C 1
ATOM 987 O O . TRP A 1 127 ? 4.430 -4.457 10.858 1.00 93.88 127 TRP A O 1
ATOM 997 N N . GLU A 1 128 ? 3.521 -4.351 8.811 1.00 92.94 128 GLU A N 1
ATOM 998 C CA . GLU A 1 128 ? 3.312 -5.784 8.626 1.00 92.94 128 GLU A CA 1
ATOM 999 C C . GLU A 1 128 ? 3.879 -6.245 7.281 1.00 92.94 128 GLU A C 1
ATOM 1001 O O . GLU A 1 128 ? 3.905 -5.486 6.309 1.00 92.94 128 GLU A O 1
ATOM 1006 N N . GLU A 1 129 ? 4.313 -7.499 7.210 1.00 93.81 129 GLU A N 1
ATOM 1007 C CA . GLU A 1 129 ? 4.666 -8.142 5.946 1.00 93.81 129 GLU A CA 1
ATOM 1008 C C . GLU A 1 129 ? 3.427 -8.798 5.341 1.00 93.81 129 GLU A C 1
ATOM 1010 O O . GLU A 1 129 ? 2.694 -9.519 6.018 1.00 93.81 129 GLU A O 1
ATOM 1015 N N . ALA A 1 130 ? 3.176 -8.547 4.058 1.00 93.50 130 ALA A N 1
ATOM 1016 C CA . ALA A 1 130 ? 2.057 -9.157 3.354 1.00 93.50 130 ALA A CA 1
ATOM 1017 C C . ALA A 1 130 ? 2.392 -9.446 1.887 1.00 93.50 130 ALA A C 1
ATOM 1019 O O . ALA A 1 130 ? 3.292 -8.807 1.332 1.00 93.50 130 ALA A O 1
ATOM 1020 N N . PRO A 1 131 ? 1.653 -10.360 1.228 1.00 94.25 131 PRO A N 1
ATOM 1021 C CA . PRO A 1 131 ? 1.835 -10.647 -0.188 1.00 94.25 131 PRO A CA 1
ATOM 1022 C C . PRO A 1 131 ? 1.700 -9.395 -1.058 1.00 94.25 131 PRO A C 1
ATOM 1024 O O . PRO A 1 131 ? 0.663 -8.720 -1.054 1.00 94.25 131 PRO A O 1
ATOM 1027 N N . GLY A 1 132 ? 2.737 -9.098 -1.837 1.00 94.75 132 GLY A N 1
ATOM 1028 C CA . GLY A 1 132 ? 2.843 -7.895 -2.659 1.00 94.75 132 GLY A CA 1
ATOM 1029 C C . GLY A 1 132 ? 3.073 -8.193 -4.139 1.00 94.75 132 GLY A C 1
ATOM 1030 O O . GLY A 1 132 ? 3.486 -9.282 -4.521 1.00 94.75 132 GLY A O 1
ATOM 1031 N N . LYS A 1 133 ? 2.809 -7.204 -4.994 1.00 95.69 133 LYS A N 1
ATOM 1032 C CA . LYS A 1 133 ? 3.190 -7.210 -6.410 1.00 95.69 133 LYS A CA 1
ATOM 1033 C C . LYS A 1 133 ? 3.499 -5.796 -6.884 1.00 95.69 133 LYS A C 1
ATOM 1035 O O . LYS A 1 133 ? 2.776 -4.858 -6.548 1.00 95.69 133 LYS A O 1
ATOM 1040 N N . ALA A 1 134 ? 4.551 -5.636 -7.678 1.00 96.50 134 ALA A N 1
ATOM 1041 C CA . ALA A 1 134 ? 4.890 -4.366 -8.293 1.00 96.50 134 ALA A CA 1
ATOM 1042 C C . ALA A 1 134 ? 3.913 -4.022 -9.427 1.00 96.50 134 ALA A C 1
ATOM 1044 O O . ALA A 1 134 ? 3.687 -4.783 -10.374 1.00 96.50 134 ALA A O 1
ATOM 1045 N N . GLU A 1 135 ? 3.366 -2.817 -9.360 1.00 95.06 135 GLU A N 1
ATOM 1046 C CA . GLU A 1 135 ? 2.487 -2.243 -10.366 1.00 95.06 135 GLU A CA 1
ATOM 1047 C C . GLU A 1 135 ? 2.876 -0.797 -10.654 1.00 95.06 135 GLU A C 1
ATOM 1049 O O . GLU A 1 135 ? 3.391 -0.082 -9.793 1.00 95.06 135 GLU A O 1
ATOM 1054 N N . LEU A 1 136 ? 2.571 -0.343 -11.869 1.00 92.69 136 LEU A N 1
ATOM 1055 C CA . LEU A 1 136 ? 2.621 1.077 -12.179 1.00 92.69 136 LEU A CA 1
ATOM 1056 C C . LEU A 1 136 ? 1.360 1.742 -11.622 1.00 92.69 136 LEU A C 1
ATOM 1058 O O . LEU A 1 136 ? 0.240 1.337 -11.938 1.00 92.69 136 LEU A O 1
ATOM 1062 N N . SER A 1 137 ? 1.541 2.758 -10.787 1.00 88.69 137 SER A N 1
ATOM 1063 C CA . SER A 1 137 ? 0.468 3.613 -10.288 1.00 88.69 137 SER A CA 1
ATOM 1064 C C . SER A 1 137 ? 0.680 5.043 -10.763 1.00 88.69 137 SER A C 1
ATOM 1066 O O . SER A 1 137 ? 1.810 5.523 -10.828 1.00 88.69 137 SER A O 1
ATOM 1068 N N . GLY A 1 138 ? -0.415 5.714 -11.119 1.00 84.12 138 GLY A N 1
ATOM 1069 C CA . GLY A 1 138 ? -0.402 7.117 -11.515 1.00 84.12 138 GLY A CA 1
ATOM 1070 C C . GLY A 1 138 ? -1.222 7.993 -10.575 1.00 84.12 138 GLY A C 1
ATOM 1071 O O . GLY A 1 138 ? -2.158 7.509 -9.936 1.00 84.12 138 GLY A O 1
ATOM 1072 N N . GLY A 1 139 ? -0.869 9.274 -10.478 1.00 75.25 139 GLY A N 1
ATOM 1073 C CA . GLY A 1 139 ? -1.587 10.263 -9.670 1.00 75.25 139 GLY A CA 1
ATOM 1074 C C . GLY A 1 139 ? -1.985 11.493 -10.483 1.00 75.25 139 GLY A C 1
ATOM 1075 O O . GLY A 1 139 ? -1.152 12.073 -11.165 1.00 75.25 139 GLY A O 1
ATOM 1076 N N . GLY A 1 140 ? -3.246 11.924 -10.389 1.00 69.44 140 GLY A N 1
ATOM 1077 C CA . GLY A 1 140 ? -3.750 13.137 -11.046 1.00 69.44 140 GLY A CA 1
ATOM 1078 C C . GLY A 1 140 ? -5.027 12.908 -11.854 1.00 69.44 140 GLY A C 1
ATOM 1079 O O . GLY A 1 140 ? -5.520 11.788 -11.966 1.00 69.44 140 GLY A O 1
ATOM 1080 N N . THR A 1 141 ? -5.575 13.986 -12.416 1.00 67.50 141 THR A N 1
ATOM 1081 C CA . THR A 1 141 ? -6.761 13.959 -13.284 1.00 67.50 141 THR A CA 1
ATOM 1082 C C . THR A 1 141 ? -6.387 14.362 -14.712 1.00 67.50 141 THR A C 1
ATOM 1084 O O . THR A 1 141 ? -5.539 15.227 -14.936 1.00 67.50 141 THR A O 1
ATOM 1087 N N . GLY A 1 142 ? -6.999 13.713 -15.706 1.00 69.38 142 GLY A N 1
ATOM 1088 C CA . GLY A 1 142 ? -6.727 13.985 -17.122 1.00 69.38 142 GLY A CA 1
ATOM 1089 C C . GLY A 1 142 ? -5.262 13.748 -17.516 1.00 69.38 142 GLY A C 1
ATOM 1090 O O . GLY A 1 142 ? -4.626 12.804 -17.050 1.00 69.38 142 GLY A O 1
ATOM 1091 N N . LEU A 1 143 ? -4.716 14.623 -18.367 1.00 67.69 143 LEU A N 1
ATOM 1092 C CA . LEU A 1 143 ? -3.340 14.521 -18.882 1.00 67.69 143 LEU A CA 1
ATOM 1093 C C . LEU A 1 143 ? -2.268 14.595 -17.780 1.00 67.69 143 LEU A C 1
ATOM 1095 O O . LEU A 1 143 ? -1.211 13.991 -17.930 1.00 67.69 143 LEU A O 1
ATOM 1099 N N . ALA A 1 144 ? -2.547 15.264 -16.654 1.00 65.56 144 ALA A N 1
ATOM 1100 C CA . ALA A 1 144 ? -1.626 15.318 -15.516 1.00 65.56 144 ALA A CA 1
ATOM 1101 C C . ALA A 1 144 ? -1.429 13.939 -14.855 1.00 65.56 144 ALA A C 1
ATOM 1103 O O . A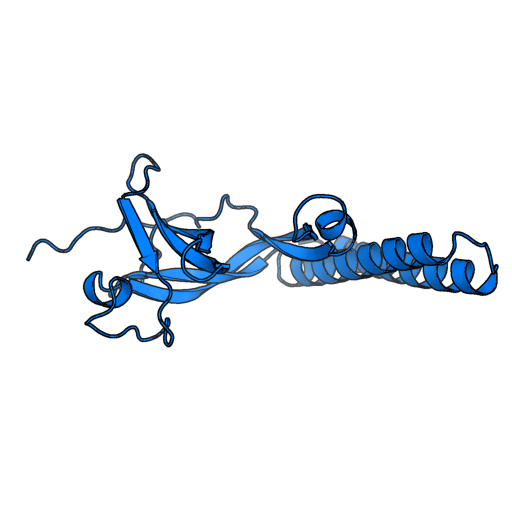LA A 1 144 ? -0.338 13.636 -14.379 1.00 65.56 144 ALA A O 1
ATOM 1104 N N . GLY A 1 145 ? -2.458 13.082 -14.876 1.00 64.50 145 GLY A N 1
ATOM 1105 C CA . GLY A 1 145 ? -2.360 11.703 -14.391 1.00 64.50 145 GLY A CA 1
ATOM 1106 C C . GLY A 1 145 ? -1.544 10.791 -15.309 1.00 64.50 145 GLY A C 1
ATOM 1107 O O . GLY A 1 145 ? -0.901 9.861 -14.833 1.00 64.50 145 GLY A O 1
ATOM 1108 N N . ALA A 1 146 ? -1.524 11.082 -16.613 1.00 65.31 146 ALA A N 1
ATOM 1109 C CA . ALA A 1 146 ? -0.768 10.307 -17.595 1.00 65.31 146 ALA A CA 1
ATOM 1110 C C . ALA A 1 146 ? 0.753 10.532 -17.500 1.00 65.31 146 ALA A C 1
ATOM 1112 O O . ALA A 1 146 ? 1.517 9.663 -17.905 1.00 65.31 146 ALA A O 1
ATOM 1113 N N . VAL A 1 147 ? 1.191 11.672 -16.951 1.00 71.06 147 VAL A N 1
ATOM 1114 C CA . VAL A 1 147 ? 2.619 12.034 -16.835 1.00 71.06 147 VAL A CA 1
ATOM 1115 C C . VAL A 1 147 ? 3.218 11.764 -15.453 1.00 71.06 147 VAL A C 1
ATOM 1117 O O . VAL A 1 147 ? 4.433 11.813 -15.291 1.00 71.06 147 VAL A O 1
ATOM 1120 N N . ASN A 1 148 ? 2.390 11.465 -14.450 1.00 79.00 148 ASN A N 1
ATOM 1121 C CA . ASN A 1 148 ? 2.832 11.156 -13.092 1.00 79.00 148 ASN A CA 1
ATOM 1122 C C . ASN A 1 148 ? 2.566 9.681 -12.799 1.00 79.00 148 ASN A C 1
ATOM 1124 O O . ASN A 1 148 ? 1.620 9.349 -12.090 1.00 79.00 148 ASN A O 1
ATOM 1128 N N . VAL A 1 149 ? 3.379 8.815 -13.405 1.00 87.44 149 VAL A N 1
ATOM 1129 C CA . VAL A 1 149 ? 3.370 7.361 -13.209 1.00 87.44 149 VAL A CA 1
ATOM 1130 C C . VAL A 1 149 ? 4.636 6.959 -12.458 1.00 87.44 149 VAL A C 1
ATOM 1132 O O . VAL A 1 149 ? 5.708 7.505 -12.704 1.00 87.44 149 VAL A O 1
ATOM 1135 N N . ARG A 1 150 ? 4.513 6.001 -11.543 1.00 90.31 150 ARG A N 1
ATOM 1136 C CA . ARG A 1 150 ? 5.614 5.439 -10.754 1.00 90.31 150 ARG A CA 1
ATOM 1137 C C . ARG A 1 150 ? 5.398 3.952 -10.499 1.00 90.31 150 ARG A C 1
ATOM 1139 O O . ARG A 1 150 ? 4.257 3.494 -10.446 1.00 90.31 150 ARG A O 1
ATOM 1146 N N . ALA A 1 151 ? 6.476 3.206 -10.293 1.00 94.00 151 ALA A N 1
ATOM 1147 C CA . ALA A 1 151 ? 6.387 1.843 -9.780 1.00 94.00 151 ALA A CA 1
ATOM 1148 C C . ALA A 1 151 ? 6.081 1.857 -8.273 1.00 94.00 151 ALA A C 1
ATOM 1150 O O . ALA A 1 151 ? 6.659 2.635 -7.516 1.00 94.00 151 ALA A O 1
ATOM 1151 N N . THR A 1 152 ? 5.151 1.012 -7.838 1.00 94.38 152 THR A N 1
ATOM 1152 C CA . THR A 1 152 ? 4.746 0.848 -6.432 1.00 94.38 152 THR A CA 1
ATOM 1153 C C . THR A 1 152 ? 4.385 -0.602 -6.159 1.00 94.38 152 THR A C 1
ATOM 1155 O O . THR A 1 152 ? 3.847 -1.261 -7.046 1.00 94.38 152 THR A O 1
ATOM 1158 N N . VAL A 1 153 ? 4.590 -1.087 -4.934 1.00 95.06 153 VAL A N 1
ATOM 1159 C CA . VAL A 1 153 ? 4.071 -2.398 -4.528 1.00 95.06 153 VAL A CA 1
ATOM 1160 C C . VAL A 1 153 ? 2.622 -2.249 -4.075 1.00 95.06 153 VAL A C 1
ATOM 1162 O O . VAL A 1 153 ? 2.301 -1.379 -3.264 1.00 95.06 153 VAL A O 1
ATOM 1165 N N . LYS A 1 154 ? 1.737 -3.102 -4.588 1.00 93.00 154 LYS A N 1
ATOM 1166 C CA . LYS A 1 154 ? 0.370 -3.260 -4.091 1.00 93.00 154 LYS A CA 1
ATOM 1167 C C . LYS A 1 154 ? 0.205 -4.611 -3.422 1.00 93.00 154 LYS A C 1
ATOM 1169 O O . LYS A 1 154 ? 0.774 -5.602 -3.872 1.00 93.00 154 LYS A O 1
ATOM 1174 N N . ARG A 1 155 ? -0.605 -4.647 -2.368 1.00 91.88 155 ARG A N 1
ATOM 1175 C CA . ARG A 1 155 ? -1.014 -5.902 -1.736 1.00 91.88 155 ARG A CA 1
ATOM 1176 C C . ARG A 1 155 ? -1.854 -6.737 -2.691 1.00 91.88 155 ARG A C 1
ATOM 1178 O O . ARG A 1 155 ? -2.651 -6.188 -3.451 1.00 91.88 155 ARG A O 1
ATOM 1185 N N . THR A 1 156 ? -1.704 -8.053 -2.606 1.00 91.12 156 THR A N 1
ATOM 1186 C CA . THR A 1 156 ? -2.455 -9.020 -3.425 1.00 91.12 156 THR A CA 1
ATOM 1187 C C . THR A 1 156 ? -3.472 -9.834 -2.624 1.00 91.12 156 THR A C 1
ATOM 1189 O O . THR A 1 156 ? -4.345 -10.463 -3.212 1.00 91.12 156 THR A O 1
ATOM 1192 N N . ASP A 1 157 ? -3.436 -9.748 -1.295 1.00 86.69 157 ASP A N 1
ATOM 1193 C CA . ASP A 1 157 ? -4.326 -10.443 -0.353 1.00 86.69 157 ASP A CA 1
ATOM 1194 C C . ASP A 1 157 ? -5.695 -9.760 -0.154 1.00 86.69 157 ASP A C 1
ATOM 1196 O O . ASP A 1 157 ? -6.430 -10.065 0.780 1.00 86.69 157 ASP A O 1
ATOM 1200 N N . GLY A 1 158 ? -6.050 -8.792 -1.004 1.00 78.62 158 GLY A N 1
ATOM 1201 C CA . GLY A 1 158 ? -7.281 -8.010 -0.855 1.00 78.62 158 GLY A CA 1
ATOM 1202 C C . G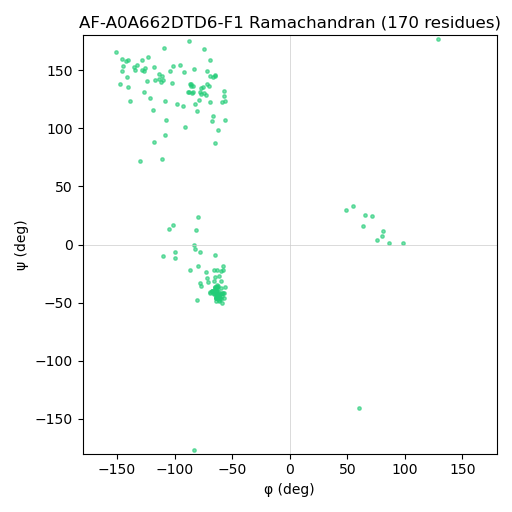LY A 1 158 ? -7.223 -6.937 0.241 1.00 78.62 158 GLY A C 1
ATOM 1203 O O . GLY A 1 158 ? -8.212 -6.233 0.442 1.00 78.62 158 GLY A O 1
ATOM 1204 N N . GLY A 1 159 ? -6.070 -6.756 0.897 1.00 79.44 159 GLY A N 1
ATOM 1205 C CA . GLY A 1 159 ? -5.818 -5.684 1.863 1.00 79.44 159 GLY A CA 1
ATOM 1206 C C . GLY A 1 159 ? -5.968 -6.082 3.332 1.00 79.44 159 GLY A C 1
ATOM 1207 O O . GLY A 1 159 ? -5.770 -5.226 4.196 1.00 79.44 159 GLY A O 1
ATOM 1208 N N . TYR A 1 160 ? -6.287 -7.347 3.619 1.00 82.69 160 TYR A N 1
ATOM 1209 C CA . TYR A 1 160 ? -6.460 -7.864 4.977 1.00 82.69 160 TYR A CA 1
ATOM 1210 C C . TYR A 1 160 ? -5.823 -9.254 5.074 1.00 82.69 160 TYR A C 1
ATOM 1212 O O . TYR A 1 160 ? -6.210 -10.131 4.301 1.00 82.69 160 TYR A O 1
ATOM 1220 N N . PRO A 1 161 ? -4.880 -9.483 6.002 1.00 81.56 161 PRO A N 1
ATOM 1221 C CA . PRO A 1 161 ? -4.288 -10.803 6.168 1.00 81.56 161 PRO A CA 1
ATOM 1222 C C . PRO A 1 161 ? -5.309 -11.798 6.739 1.00 81.56 161 PRO A C 1
ATOM 1224 O O . PRO A 1 161 ? -6.296 -11.416 7.379 1.00 81.56 161 PRO A O 1
ATOM 1227 N N . GLU A 1 162 ? -5.056 -13.089 6.529 1.00 80.88 162 GLU A N 1
ATOM 1228 C CA . GLU A 1 162 ? -5.834 -14.155 7.160 1.00 80.88 162 GLU A CA 1
ATOM 1229 C C . GLU A 1 162 ? -5.795 -14.001 8.690 1.00 80.88 162 GLU A C 1
ATOM 1231 O O . GLU A 1 162 ? -4.740 -13.767 9.277 1.00 80.88 162 GLU A O 1
ATOM 1236 N N . GLY A 1 163 ? -6.960 -14.087 9.338 1.00 80.75 163 GLY A N 1
ATOM 1237 C CA . GLY A 1 163 ? -7.086 -13.896 10.786 1.00 80.75 163 GLY A CA 1
ATOM 1238 C C . GLY A 1 163 ? -7.253 -12.444 11.249 1.00 80.75 163 GLY A C 1
ATOM 1239 O O . GLY A 1 163 ? -7.383 -12.225 12.451 1.00 80.75 163 GLY A O 1
ATOM 1240 N N . ALA A 1 164 ? -7.308 -11.455 10.344 1.00 86.88 164 ALA A N 1
ATOM 1241 C CA . ALA A 1 164 ? -7.662 -10.087 10.725 1.00 86.88 164 ALA A CA 1
ATOM 1242 C C . A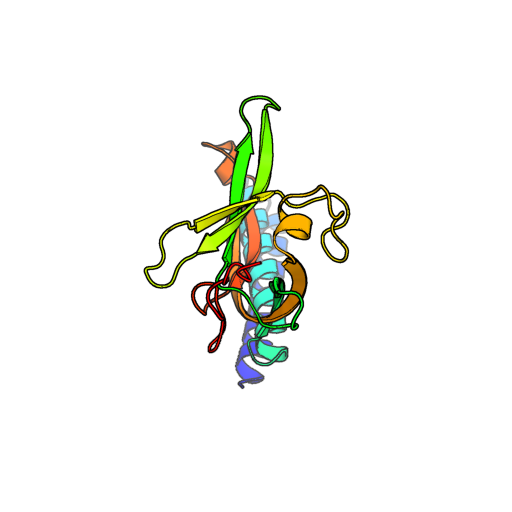LA A 1 164 ? -9.045 -10.041 11.408 1.00 86.88 164 ALA A C 1
ATOM 1244 O O . ALA A 1 164 ? -10.042 -10.532 10.868 1.00 86.88 164 ALA A O 1
ATOM 1245 N N . VAL A 1 165 ? -9.109 -9.425 12.588 1.00 89.88 165 VAL A N 1
ATOM 1246 C CA . VAL A 1 165 ? -10.310 -9.367 13.426 1.00 89.88 165 VAL A CA 1
ATOM 1247 C C . VAL A 1 165 ? -11.137 -8.121 13.127 1.00 89.88 165 VAL A C 1
ATOM 1249 O O . VAL A 1 165 ? -10.624 -7.063 12.757 1.00 89.88 165 VAL A O 1
ATOM 1252 N N . VAL A 1 166 ? -12.454 -8.229 13.285 1.00 87.62 166 VAL A N 1
ATOM 1253 C CA . VAL A 1 166 ? -13.334 -7.056 13.234 1.00 87.62 166 VAL A CA 1
ATOM 1254 C C . VAL A 1 166 ? -13.079 -6.217 14.482 1.00 87.62 166 VAL A C 1
ATOM 1256 O O . VAL A 1 166 ? -12.979 -6.763 15.578 1.00 87.62 166 VAL A O 1
ATOM 1259 N N . TYR A 1 167 ? -12.990 -4.895 14.323 1.00 88.06 167 TYR A N 1
ATOM 1260 C CA . TYR A 1 167 ? -12.922 -3.999 15.473 1.00 88.06 167 TYR A CA 1
ATOM 1261 C C . TYR A 1 167 ? -14.161 -4.189 16.353 1.00 88.06 167 TYR A C 1
ATOM 1263 O O . TYR A 1 167 ? -15.286 -4.024 15.879 1.00 88.06 167 TYR A O 1
ATOM 1271 N N . GLN A 1 168 ? -13.949 -4.522 17.623 1.00 81.56 168 GLN A N 1
ATOM 1272 C CA . GLN A 1 168 ? -15.005 -4.568 18.624 1.00 81.56 168 GLN A CA 1
ATOM 1273 C C . GLN A 1 168 ? -14.803 -3.395 19.573 1.00 81.56 168 GLN A C 1
ATOM 1275 O O . GLN A 1 168 ? -13.732 -3.229 20.152 1.00 81.56 168 GLN A O 1
ATOM 1280 N N . GLU A 1 169 ? -15.833 -2.565 19.700 1.00 71.81 169 GLU A N 1
ATOM 1281 C CA . GLU A 1 169 ? -15.875 -1.530 20.722 1.00 71.81 169 GLU A CA 1
ATOM 1282 C C . GLU A 1 169 ? -15.951 -2.255 22.073 1.00 71.81 169 GLU A C 1
ATOM 1284 O O . GLU A 1 169 ? -16.938 -2.943 22.353 1.00 71.81 169 GLU A O 1
ATOM 1289 N N . GLU A 1 170 ? -14.878 -2.193 22.870 1.00 64.06 170 GLU A N 1
ATOM 1290 C CA . GLU A 1 170 ? -14.882 -2.748 24.225 1.00 64.06 170 GLU A CA 1
ATOM 1291 C C . GLU A 1 170 ? -16.042 -2.091 24.981 1.00 64.06 170 GLU A C 1
ATOM 1293 O O . GLU A 1 170 ? -16.008 -0.895 25.278 1.00 64.06 170 GLU A O 1
ATOM 1298 N N . SER A 1 171 ? -17.112 -2.857 25.215 1.00 52.81 171 SER A N 1
ATOM 1299 C CA . SER A 1 171 ? -18.314 -2.379 25.897 1.00 52.81 171 SER A CA 1
ATOM 1300 C C . SER A 1 171 ? -17.926 -1.977 27.319 1.00 52.81 171 SER A C 1
ATOM 1302 O O . SER A 1 171 ? -17.751 -2.840 28.178 1.00 52.81 171 SER A O 1
ATOM 1304 N N . SER A 1 172 ? -17.719 -0.676 27.523 1.00 40.91 172 SER A N 1
ATOM 1305 C CA . SER A 1 172 ? -17.425 -0.063 28.823 1.00 40.91 172 SER A CA 1
ATOM 1306 C C . SER A 1 172 ? -18.696 0.183 29.624 1.00 40.91 172 SER A C 1
ATOM 1308 O O . SER A 1 172 ? -19.714 0.576 29.008 1.00 40.91 172 SER A O 1
#

Nearest PDB structures (foldseek):
  3khf-assembly3_B  TM=3.402E-01  e=7.578E-01  Homo sapiens
  7r81-assembly1_K1  TM=2.614E-01  e=1.952E+00  Neurospora crassa
  5aor-assembly2_B  TM=2.146E-01  e=1.424E+00  Drosophila melanogaster
  8hqs-assembly1_B  TM=2.414E-01  e=3.667E+00  Saccharomyces cerevisiae S288C

pLDDT: mean 87.45, std 9.87, range [40.91, 96.56]

Sequence (172 aa):
MDMATANELRESAAEHDRKAAESFDRCDTDGFVSQWAHGLGSQKDRLQAEVEENGGLSSFMGLFNSAGERVKAKMVVVYNSYKFEHESKWIVLDASDNAAHWVAIPQNPESPSKQSKMGQLGLHQEWEEAPGKAELSGGGTGLAGAVNVRATVKRTDGGYPEGAVVYQEESS

Mean predicted aligned error: 6.58 Å

Foldseek 3Di:
DDLVLLVVLQVQLVVLCVQLVVLVVVPDPCSVVSNVVSNQSSQQSNVQSVCVVVVQKDKDKFKAALVRATFQKDWDWDQDPVVRDIFIWIFGAAPVRDRPDTFGQDPQQQDDDCPGPCNVLRMGMDIDIARKHKDWAFDDPDPNRVPGIHIDIDGPPPRGDPRHDHRDRPPD

Secondary structure (DSSP, 8-state):
--HHHHHHHHHHHHHHHHHHHHHHHTT-TTHHHHHHHHHHHHHHHHHHHHHHHTTTEEEEEEEE-TTSPBB-EEEEEEEETTTTEEEEEEEEE-TTS-EEEEEE--SSSSS--TTSHHHHTT-EEEEEEEEEEEEEEE-SSTHHHHH-EEEEEEESSTTS-TTPBPP-----

Solvent-accessible surface area (backbone atoms only — not comparable to full-atom values): 9483 Å² total; per-residue (Å²): 128,59,70,65,59,26,49,50,25,45,52,51,17,51,51,22,52,50,53,23,52,54,34,57,77,63,68,46,98,64,24,67,62,54,29,51,51,22,52,46,49,19,49,24,27,44,49,32,21,54,23,45,71,52,72,33,26,39,82,41,83,43,45,24,39,82,87,70,47,46,35,34,44,44,80,44,80,43,79,38,80,91,78,73,42,79,43,61,30,36,36,32,24,44,94,82,73,42,80,71,41,80,31,68,68,55,99,47,40,66,69,36,52,70,86,39,69,35,23,63,70,40,34,30,43,48,80,42,79,40,50,40,44,50,38,82,47,63,54,70,68,73,74,57,18,73,74,39,64,44,57,43,76,42,68,69,63,83,65,51,63,93,85,47,37,60,78,70,81,78,88,125